Protein AF-A0A7W7ZCY7-F1 (afdb_monomer_lite)

InterPro domains:
  IPR036420 BRCT domain superfamily [G3DSA:3.40.50.10190] (1-79)
  IPR036420 BRCT domain superfamily [SSF52113] (3-82)

Secondary structure (DSSP, 8-state):
---PPPEEEEEES--SS-HHHHHHHHHHSSSEEEESS--TT--EEEES-TTSHHHHHHHHHT-EEE-HHHHHHHHHHT----PPP-------TTS---EEEEEEEE-TTS-EEEEEEEEEEEEEETTEEEEEEEETTEEEEEEGGGEEEEEE-

Sequence (153 aa):
MHTLSRVNVAITGALSEPRSRFAELINASTNGCFVEYLNLQTHYLVCAKHDSQKARKAALYGTAIISEAELREILADGVFLETALPAYAAHRLDNFPGAPHMLTYRDGSGNYSVRTVAVTGRGACSKHEWIGAYDGSRFKTFRADRVVTFERL

Structure (mmCIF, N/CA/C/O backbone):
data_AF-A0A7W7ZCY7-F1
#
_entry.id   AF-A0A7W7ZCY7-F1
#
loop_
_atom_site.group_PDB
_atom_site.id
_atom_site.type_symbol
_atom_site.label_atom_id
_atom_site.label_alt_id
_atom_site.label_comp_id
_atom_site.label_asym_id
_atom_site.label_entity_id
_atom_site.label_seq_id
_atom_site.pdbx_PDB_ins_code
_atom_site.Cartn_x
_atom_site.Cartn_y
_atom_site.Cartn_z
_atom_site.occupancy
_atom_site.B_iso_or_equiv
_atom_site.auth_seq_id
_atom_site.auth_comp_id
_atom_site.auth_asym_id
_atom_site.auth_atom_id
_atom_site.pdbx_PDB_model_num
ATOM 1 N N . MET A 1 1 ? -16.854 -20.586 15.889 1.00 40.03 1 MET A N 1
ATOM 2 C CA . MET A 1 1 ? -16.852 -19.120 15.707 1.00 40.03 1 MET A CA 1
ATOM 3 C C . MET A 1 1 ? -15.432 -18.734 15.337 1.00 40.03 1 MET A C 1
ATOM 5 O O . MET A 1 1 ? -14.553 -18.911 16.168 1.00 40.03 1 MET A O 1
ATOM 9 N N . HIS A 1 2 ? -15.175 -18.353 14.084 1.00 44.66 2 HIS A N 1
ATOM 10 C CA . HIS A 1 2 ? -13.851 -17.862 13.694 1.00 44.66 2 HIS A CA 1
ATOM 11 C C . HIS A 1 2 ? -13.716 -16.432 14.216 1.00 44.66 2 HIS A C 1
ATOM 13 O O . HIS A 1 2 ? -14.433 -15.541 13.769 1.00 44.66 2 HIS A O 1
ATOM 19 N N . THR A 1 3 ? -12.861 -16.231 15.215 1.00 55.56 3 THR A N 1
ATOM 20 C CA . THR A 1 3 ? -12.504 -14.898 15.700 1.00 55.56 3 THR A CA 1
ATOM 21 C C . THR A 1 3 ? -11.736 -14.194 14.587 1.00 55.56 3 THR A C 1
ATOM 23 O O . THR A 1 3 ? -10.658 -14.652 14.215 1.00 55.56 3 THR A O 1
ATOM 26 N N . LEU A 1 4 ? -12.297 -13.123 14.024 1.00 66.94 4 LEU A N 1
ATOM 27 C CA . LEU A 1 4 ? -11.568 -12.289 13.071 1.00 66.94 4 LEU A CA 1
ATOM 28 C C . LEU A 1 4 ? -10.384 -11.637 13.794 1.00 66.94 4 LEU A C 1
ATOM 30 O O . LEU A 1 4 ? -10.537 -11.096 14.893 1.00 66.94 4 LEU A O 1
ATOM 34 N N . SER A 1 5 ? -9.198 -11.714 13.201 1.00 79.12 5 SER A N 1
ATOM 35 C CA . SER A 1 5 ? -8.005 -11.080 13.748 1.00 79.12 5 SER A CA 1
ATOM 36 C C . SER A 1 5 ? -8.080 -9.561 13.583 1.00 79.12 5 SER A C 1
ATOM 38 O O . SER A 1 5 ? -8.656 -9.025 12.630 1.00 79.12 5 SER A O 1
ATOM 40 N N . ARG A 1 6 ? -7.516 -8.852 14.563 1.00 86.94 6 ARG A N 1
ATOM 41 C CA . ARG A 1 6 ? -7.477 -7.388 14.595 1.00 86.94 6 ARG A CA 1
ATOM 42 C C . ARG A 1 6 ? -6.541 -6.858 13.512 1.00 86.94 6 ARG A C 1
ATOM 44 O O . ARG A 1 6 ? -5.360 -7.194 13.497 1.00 86.94 6 ARG A O 1
ATOM 51 N N . VAL A 1 7 ? -7.047 -5.939 12.699 1.00 87.25 7 VAL A N 1
ATOM 52 C CA . VAL A 1 7 ? -6.324 -5.288 11.607 1.00 87.25 7 VAL A CA 1
ATOM 53 C C . VAL A 1 7 ? -5.962 -3.858 11.995 1.00 87.25 7 VAL A C 1
ATOM 55 O O . VAL A 1 7 ? -6.828 -3.005 12.159 1.00 87.25 7 VAL A O 1
ATOM 58 N N . ASN A 1 8 ? -4.669 -3.563 12.098 1.00 90.12 8 ASN A N 1
ATOM 59 C CA . ASN A 1 8 ? -4.185 -2.213 12.396 1.00 90.12 8 ASN A CA 1
ATOM 60 C C . ASN A 1 8 ? -4.034 -1.373 11.120 1.00 90.12 8 ASN A C 1
ATOM 62 O O . ASN A 1 8 ? -3.323 -1.768 10.191 1.00 90.12 8 ASN A O 1
ATOM 66 N N . VAL A 1 9 ? -4.635 -0.187 11.113 1.00 90.31 9 VAL A N 1
ATOM 67 C CA . VAL A 1 9 ? -4.696 0.725 9.967 1.00 90.31 9 VAL A CA 1
ATOM 68 C C . VAL A 1 9 ? -4.120 2.082 10.362 1.00 90.31 9 VAL A C 1
ATOM 70 O O . VAL A 1 9 ? -4.619 2.736 11.276 1.00 90.31 9 VAL A O 1
ATOM 73 N N . ALA A 1 10 ? -3.075 2.521 9.668 1.00 92.12 10 ALA A N 1
ATOM 74 C CA . ALA A 1 10 ? -2.474 3.839 9.842 1.00 92.12 10 ALA A CA 1
ATOM 75 C C . ALA A 1 10 ? -2.887 4.778 8.704 1.00 92.12 10 ALA A C 1
ATOM 77 O O . ALA A 1 10 ? -3.080 4.345 7.572 1.00 92.12 10 ALA A O 1
ATOM 78 N N . ILE A 1 11 ? -2.952 6.082 8.975 1.00 92.19 11 ILE A N 1
ATOM 79 C CA . ILE A 1 11 ? -3.246 7.108 7.963 1.00 92.19 11 ILE A CA 1
ATOM 80 C C . ILE A 1 11 ? -2.081 8.092 7.879 1.00 92.19 11 ILE A C 1
ATOM 82 O O . ILE A 1 11 ? -1.576 8.576 8.896 1.00 92.19 11 ILE A O 1
ATOM 86 N N . THR A 1 12 ? -1.669 8.459 6.666 1.00 88.31 12 THR A N 1
ATOM 87 C CA . THR A 1 12 ? -0.670 9.506 6.447 1.00 88.31 12 THR A CA 1
ATOM 88 C C . THR A 1 12 ? -1.076 10.514 5.376 1.00 88.31 12 THR A C 1
ATOM 90 O O . THR A 1 12 ? -1.808 10.207 4.441 1.00 88.31 12 THR A O 1
ATOM 93 N N . GLY A 1 13 ? -0.575 11.743 5.525 1.00 83.00 13 GLY A N 1
ATOM 94 C CA . GLY A 1 13 ? -0.967 12.879 4.699 1.00 83.00 13 GLY A CA 1
ATOM 95 C C . GLY A 1 13 ? -2.330 13.454 5.084 1.00 83.00 13 GLY A C 1
ATOM 96 O O . GLY A 1 13 ? -2.900 13.098 6.124 1.00 83.00 13 GLY A O 1
ATOM 97 N N . ALA A 1 14 ? -2.792 14.379 4.246 1.00 83.62 14 ALA A N 1
ATOM 98 C CA . ALA A 1 14 ? -4.150 14.901 4.258 1.00 83.62 14 ALA A CA 1
ATOM 99 C C . ALA A 1 14 ? -5.019 14.056 3.316 1.00 83.62 14 ALA A C 1
ATOM 101 O O . ALA A 1 14 ? -4.586 13.724 2.210 1.00 83.62 14 ALA A O 1
ATOM 102 N N . LEU A 1 15 ? -6.211 13.709 3.791 1.00 86.50 15 LEU A N 1
ATOM 103 C CA . LEU A 1 15 ? -7.282 13.051 3.043 1.00 86.50 15 LEU A CA 1
ATOM 104 C C . LEU A 1 15 ? -8.427 14.060 2.842 1.00 86.50 15 LEU A C 1
ATOM 106 O O . LEU A 1 15 ? -8.337 15.188 3.332 1.00 86.50 15 LEU A O 1
ATOM 110 N N . SER A 1 16 ? -9.484 13.680 2.126 1.00 88.62 16 SER A N 1
ATOM 111 C CA . SER A 1 16 ? -10.642 14.554 1.881 1.00 88.62 16 SER A CA 1
ATOM 112 C C . SER A 1 16 ? -11.449 14.859 3.150 1.00 88.62 16 SER A C 1
ATOM 114 O O . SER A 1 16 ? -12.013 15.944 3.273 1.00 88.62 16 SER A O 1
ATOM 116 N N . GLU A 1 17 ? -11.456 13.936 4.115 1.00 89.12 17 GLU A N 1
ATOM 117 C CA . GLU A 1 17 ? -12.047 14.118 5.441 1.00 89.12 17 GLU A CA 1
ATOM 118 C C . GLU A 1 17 ? -10.969 14.180 6.537 1.00 89.12 17 GLU A C 1
ATOM 120 O O . GLU A 1 17 ? -9.858 13.656 6.367 1.00 89.12 17 GLU A O 1
ATOM 125 N N . PRO A 1 18 ? -11.278 14.795 7.697 1.00 91.25 18 PRO A N 1
ATOM 126 C CA . PRO A 1 18 ? -10.375 14.810 8.838 1.00 91.25 18 PRO A CA 1
ATOM 127 C C . PRO A 1 18 ? -9.956 13.399 9.255 1.00 91.25 18 PRO A C 1
ATOM 129 O O . PRO A 1 18 ? -10.762 12.469 9.290 1.00 91.25 18 PRO A O 1
ATOM 132 N N . ARG A 1 19 ? -8.691 13.246 9.662 1.00 90.88 19 ARG A N 1
ATOM 133 C CA . ARG A 1 19 ? -8.152 11.953 10.115 1.00 90.88 19 ARG A CA 1
ATOM 134 C C . ARG A 1 19 ? -8.971 11.341 11.257 1.00 90.88 19 ARG A C 1
ATOM 136 O O . ARG A 1 19 ? -9.124 10.126 11.285 1.00 90.88 19 ARG A O 1
ATOM 143 N N . SER A 1 20 ? -9.499 12.166 12.163 1.00 92.50 20 SER A N 1
ATOM 144 C CA . SER A 1 20 ? -10.368 11.722 13.260 1.00 92.50 20 SER A CA 1
ATOM 145 C C . SER A 1 20 ? -11.611 10.998 12.751 1.00 92.50 20 SER A C 1
ATOM 147 O O . SER A 1 20 ? -11.970 9.954 13.285 1.00 92.50 20 SER A O 1
ATOM 149 N N . ARG A 1 21 ? -12.213 11.490 11.665 1.00 94.06 21 ARG A N 1
ATOM 150 C CA . ARG A 1 21 ? -13.418 10.897 11.096 1.00 94.06 21 ARG A CA 1
ATOM 151 C C . ARG A 1 21 ? -13.153 9.510 10.518 1.00 94.06 21 ARG A C 1
ATOM 153 O O . ARG A 1 21 ? -13.894 8.573 10.792 1.00 94.06 21 ARG A O 1
ATOM 160 N N . PHE A 1 22 ? -12.054 9.344 9.786 1.00 93.19 22 PHE A N 1
ATOM 161 C CA . PHE A 1 22 ? -11.644 8.017 9.324 1.00 93.19 22 PHE A CA 1
ATOM 162 C C . PHE A 1 22 ? -11.234 7.093 10.472 1.00 93.19 22 PHE A C 1
ATOM 164 O O . PHE A 1 22 ? -11.530 5.905 10.417 1.00 93.19 22 PHE A O 1
ATOM 171 N N . ALA A 1 23 ? -10.587 7.615 11.516 1.00 94.31 23 ALA A N 1
ATOM 172 C CA . ALA A 1 23 ? -10.230 6.826 12.691 1.00 94.31 23 ALA A CA 1
ATOM 173 C C . ALA A 1 23 ? -11.471 6.253 13.395 1.00 94.31 23 ALA A C 1
ATOM 175 O O . ALA A 1 23 ? -11.477 5.074 13.744 1.00 94.31 23 ALA A O 1
ATOM 176 N N . GLU A 1 24 ? -12.530 7.054 13.550 1.00 95.50 24 GLU A N 1
ATOM 177 C CA . GLU A 1 24 ? -13.828 6.594 14.063 1.00 95.50 24 GLU A CA 1
ATOM 178 C C . GLU A 1 24 ? -14.400 5.461 13.208 1.00 95.50 24 GLU A C 1
ATOM 180 O O . GLU A 1 24 ? -14.753 4.414 13.742 1.00 95.50 24 GLU A O 1
ATOM 185 N N . LEU A 1 25 ? -14.445 5.640 11.884 1.00 94.62 25 LEU A N 1
ATOM 186 C CA . LEU A 1 25 ? -15.002 4.642 10.965 1.00 94.62 25 LEU A CA 1
ATOM 187 C C . LEU A 1 25 ? -14.202 3.332 10.971 1.00 94.62 25 LEU A C 1
ATOM 189 O O . LEU A 1 25 ? -14.786 2.253 10.997 1.00 94.62 25 LEU A O 1
ATOM 193 N N . ILE A 1 26 ? -12.870 3.415 10.997 1.00 94.25 26 ILE A N 1
ATOM 194 C CA . ILE A 1 26 ? -11.993 2.241 11.094 1.00 94.25 26 ILE A CA 1
ATOM 195 C C . ILE A 1 26 ? -12.252 1.494 12.404 1.00 94.25 26 ILE A C 1
ATOM 197 O O . ILE A 1 26 ? -12.421 0.279 12.380 1.00 94.25 26 ILE A O 1
ATOM 201 N N . ASN A 1 27 ? -12.304 2.204 13.534 1.00 94.50 27 ASN A N 1
ATOM 202 C CA . ASN A 1 27 ? -12.544 1.595 14.845 1.00 94.50 27 ASN A CA 1
ATOM 203 C C . ASN A 1 27 ? -13.967 1.038 15.003 1.00 94.50 27 ASN A C 1
ATOM 205 O O . ASN A 1 27 ? -14.183 0.170 15.843 1.00 94.50 27 ASN A O 1
ATOM 209 N N . ALA A 1 28 ? -14.930 1.541 14.228 1.00 92.88 28 ALA A N 1
ATOM 210 C CA . ALA A 1 28 ? -16.301 1.040 14.199 1.00 92.88 28 ALA A CA 1
ATOM 211 C C . ALA A 1 28 ? -16.481 -0.198 13.301 1.00 92.88 28 ALA A C 1
ATOM 213 O O . ALA A 1 28 ? -17.523 -0.848 13.363 1.00 92.88 28 ALA A O 1
ATOM 214 N N . SER A 1 29 ? -15.495 -0.523 12.459 1.00 90.94 29 SER A N 1
ATOM 215 C CA . SER A 1 29 ? -15.527 -1.735 11.637 1.00 90.94 29 SER A CA 1
ATOM 216 C C . SER A 1 29 ? -15.370 -3.003 12.483 1.00 90.94 29 SER A C 1
ATOM 218 O O . SER A 1 29 ? -14.899 -2.968 13.618 1.00 90.94 29 SER A O 1
ATOM 220 N N . THR A 1 30 ? -15.727 -4.150 11.907 1.00 89.00 30 THR A N 1
ATOM 221 C CA . THR A 1 30 ? -15.790 -5.437 12.621 1.00 89.00 30 THR A CA 1
ATOM 222 C C . THR A 1 30 ? -14.454 -5.857 13.244 1.00 89.00 30 THR A C 1
ATOM 224 O O . THR A 1 30 ? -14.427 -6.491 14.297 1.00 89.00 30 THR A O 1
ATOM 227 N N . ASN A 1 31 ? -13.336 -5.539 12.590 1.00 89.81 31 ASN A N 1
ATOM 228 C CA . ASN A 1 31 ? -12.001 -5.973 13.004 1.00 89.81 31 ASN A CA 1
ATOM 229 C C . ASN A 1 31 ? -10.902 -4.916 12.814 1.00 89.81 31 ASN A C 1
ATOM 231 O O . ASN A 1 31 ? -9.736 -5.192 13.103 1.00 89.81 31 ASN A O 1
ATOM 235 N N . GLY A 1 32 ? -11.241 -3.723 12.325 1.00 90.81 32 GLY A N 1
ATOM 236 C CA . GLY A 1 32 ? -10.289 -2.642 12.114 1.00 90.81 32 GLY A CA 1
ATOM 237 C C . GLY A 1 32 ? -9.936 -1.916 13.406 1.00 90.81 32 GLY A C 1
ATOM 238 O O . GLY A 1 32 ? -10.746 -1.742 14.313 1.00 90.81 32 GLY A O 1
ATOM 239 N N . CYS A 1 33 ? -8.694 -1.462 13.483 1.00 94.38 33 CYS A N 1
ATOM 240 C CA . CYS A 1 33 ? -8.214 -0.610 14.549 1.00 94.38 33 CYS A CA 1
ATOM 241 C C . CYS A 1 33 ? -7.310 0.475 13.979 1.00 94.38 33 CYS A C 1
ATOM 243 O O . CYS A 1 33 ? -6.283 0.195 13.359 1.00 94.38 33 CYS A O 1
ATOM 245 N N . PHE A 1 34 ? -7.677 1.726 14.221 1.00 95.00 34 PHE A N 1
ATOM 246 C CA . PHE A 1 34 ? -6.850 2.855 13.854 1.00 95.00 34 PHE A CA 1
ATOM 247 C C . PHE A 1 34 ? -5.614 2.939 14.758 1.00 95.00 34 PHE A C 1
ATOM 249 O O . PHE A 1 34 ? -5.714 2.884 15.984 1.00 95.00 34 PHE A O 1
ATOM 256 N N . VAL A 1 35 ? -4.446 3.128 14.142 1.00 92.62 35 VAL A N 1
ATOM 257 C CA . VAL A 1 35 ? -3.179 3.381 14.834 1.00 92.62 35 VAL A CA 1
ATOM 258 C C . VAL A 1 35 ? -2.549 4.671 14.315 1.00 92.62 35 VAL A C 1
ATOM 260 O O . VAL A 1 35 ? -2.477 4.919 13.111 1.00 92.62 35 VAL A O 1
ATOM 263 N N . GLU A 1 36 ? -2.061 5.514 15.224 1.00 88.44 36 GLU A N 1
ATOM 264 C CA . GLU A 1 36 ? -1.483 6.817 14.859 1.00 88.44 36 GLU A CA 1
ATOM 265 C C . GLU A 1 36 ? -0.163 6.697 14.088 1.00 88.44 36 GLU A C 1
ATOM 267 O O . GLU A 1 36 ? 0.171 7.545 13.250 1.00 88.44 36 GLU A O 1
ATOM 272 N N . TYR A 1 37 ? 0.597 5.637 14.367 1.00 84.31 37 TYR A N 1
ATOM 273 C CA . TYR A 1 37 ? 1.947 5.450 13.857 1.00 84.31 37 TYR A CA 1
ATOM 274 C C . TYR A 1 37 ? 2.059 4.155 13.069 1.00 84.31 37 TYR A C 1
ATOM 276 O O . TYR A 1 37 ? 1.653 3.090 13.525 1.00 84.31 37 TYR A O 1
ATOM 284 N N . LEU A 1 38 ? 2.701 4.257 11.906 1.00 80.25 38 LEU A N 1
ATOM 285 C CA . LEU A 1 38 ? 3.149 3.103 11.142 1.00 80.25 38 LEU A CA 1
ATOM 286 C C . LEU A 1 38 ? 4.215 2.335 11.939 1.00 80.25 38 LEU A C 1
ATOM 288 O O . LEU A 1 38 ? 5.270 2.886 12.269 1.00 80.25 38 LEU A O 1
ATOM 292 N N . ASN A 1 39 ? 3.959 1.056 12.178 1.00 78.06 39 ASN A N 1
ATOM 293 C CA . ASN A 1 39 ? 4.852 0.112 12.843 1.00 78.06 39 ASN A CA 1
ATOM 294 C C . ASN A 1 39 ? 4.784 -1.272 12.164 1.00 78.06 39 ASN A C 1
ATOM 296 O O . ASN A 1 39 ? 4.018 -1.476 11.226 1.00 78.06 39 ASN A O 1
ATOM 300 N N . LEU A 1 40 ? 5.565 -2.237 12.655 1.00 70.12 40 LEU A N 1
ATOM 301 C CA . LEU A 1 40 ? 5.611 -3.609 12.118 1.00 70.12 40 LEU A CA 1
ATOM 302 C C . LEU A 1 40 ? 4.327 -4.424 12.346 1.00 70.12 40 LEU A C 1
ATOM 304 O O . LEU A 1 40 ? 4.197 -5.521 11.822 1.00 70.12 40 LEU A O 1
ATOM 308 N N . GLN A 1 41 ? 3.382 -3.911 13.129 1.00 76.81 41 GLN A N 1
ATOM 309 C CA . GLN A 1 41 ? 2.066 -4.517 13.322 1.00 76.81 41 GLN A CA 1
ATOM 310 C C . GLN A 1 41 ? 0.995 -3.829 12.467 1.00 76.81 41 GLN A C 1
ATOM 312 O O . GLN A 1 41 ? -0.190 -4.134 12.604 1.00 76.81 41 GLN A O 1
ATOM 317 N N . THR A 1 42 ? 1.378 -2.870 11.619 1.00 82.19 42 THR A N 1
ATOM 318 C CA . THR A 1 42 ? 0.453 -2.148 10.745 1.00 82.19 42 THR A CA 1
ATOM 319 C C . THR A 1 42 ? 0.182 -2.975 9.497 1.00 82.19 42 THR A C 1
ATOM 321 O O . THR A 1 42 ? 1.101 -3.325 8.759 1.00 82.19 42 THR A O 1
ATOM 324 N N . HIS A 1 43 ? -1.094 -3.263 9.265 1.00 83.31 43 HIS A N 1
ATOM 325 C CA . HIS A 1 43 ? -1.575 -4.070 8.149 1.00 83.31 43 HIS A CA 1
ATOM 326 C C . HIS A 1 43 ? -1.818 -3.189 6.924 1.00 83.31 43 HIS A C 1
ATOM 328 O O . HIS A 1 43 ? -1.369 -3.516 5.829 1.00 83.31 43 HIS A O 1
ATOM 334 N N . TYR A 1 44 ? -2.434 -2.020 7.138 1.00 85.69 44 TYR A N 1
ATOM 335 C CA . TYR A 1 44 ? -2.746 -1.055 6.088 1.00 85.69 44 TYR A CA 1
ATOM 336 C C . TYR A 1 44 ? -2.183 0.333 6.406 1.00 85.69 44 TYR A C 1
ATOM 338 O O . TYR A 1 44 ? -2.332 0.838 7.518 1.00 85.69 44 TYR A O 1
ATOM 346 N N . LEU A 1 45 ? -1.580 0.982 5.413 1.00 89.88 45 LEU A N 1
ATOM 347 C CA . LEU A 1 45 ? -1.270 2.406 5.410 1.00 89.88 45 LEU A CA 1
ATOM 348 C C . LEU A 1 45 ? -2.142 3.097 4.360 1.00 89.88 45 LEU A C 1
ATOM 350 O O . LEU A 1 45 ? -1.982 2.871 3.164 1.00 89.88 45 LEU A O 1
ATOM 354 N N . VAL A 1 46 ? -3.006 3.998 4.812 1.00 89.31 46 VAL A N 1
ATOM 355 C CA . VAL A 1 46 ? -3.832 4.843 3.952 1.00 89.31 46 VAL A CA 1
ATOM 356 C C . VAL A 1 46 ? -3.061 6.111 3.616 1.00 89.31 46 VAL A C 1
ATOM 358 O O . VAL A 1 46 ? -2.623 6.838 4.516 1.00 89.31 46 VAL A O 1
ATOM 361 N N . CYS A 1 47 ? -2.889 6.404 2.331 1.00 86.94 47 CYS A N 1
ATOM 362 C CA . CYS A 1 47 ? -2.221 7.624 1.894 1.00 86.94 47 CYS A CA 1
ATOM 363 C C . CYS A 1 47 ? -2.758 8.137 0.557 1.00 86.94 47 CYS A C 1
ATOM 365 O O . CYS A 1 47 ? -3.054 7.362 -0.343 1.00 86.94 47 CYS A O 1
ATOM 367 N N . ALA A 1 48 ? -2.810 9.461 0.395 1.00 77.25 48 ALA A N 1
ATOM 368 C CA . ALA A 1 48 ? -3.139 10.082 -0.891 1.00 77.25 48 ALA A CA 1
ATOM 369 C C . ALA A 1 48 ? -1.973 10.019 -1.900 1.00 77.25 48 ALA A C 1
ATOM 371 O O . ALA A 1 48 ? -2.183 10.030 -3.109 1.00 77.25 48 ALA A O 1
ATOM 372 N N . LYS A 1 49 ? -0.727 9.979 -1.406 1.00 73.50 49 LYS A N 1
ATOM 373 C CA . LYS A 1 49 ? 0.496 9.954 -2.221 1.00 73.50 49 LYS A CA 1
ATOM 374 C C . LYS A 1 49 ? 1.373 8.764 -1.844 1.00 73.50 49 LYS A C 1
ATOM 376 O O . LYS A 1 49 ? 1.912 8.697 -0.736 1.00 73.50 49 LYS A O 1
ATOM 381 N N . HIS A 1 50 ? 1.548 7.861 -2.802 1.00 67.38 50 HIS A N 1
ATOM 382 C CA . HIS A 1 50 ? 2.239 6.583 -2.619 1.00 67.38 50 HIS A CA 1
ATOM 383 C C . HIS A 1 50 ? 3.778 6.714 -2.657 1.00 67.38 50 HIS A C 1
ATOM 385 O O . HIS A 1 50 ? 4.488 5.730 -2.478 1.00 67.38 50 HIS A O 1
ATOM 391 N N . ASP A 1 51 ? 4.321 7.919 -2.862 1.00 62.62 51 ASP A N 1
ATOM 392 C CA . ASP A 1 51 ? 5.761 8.192 -2.979 1.00 62.62 51 ASP A CA 1
ATOM 393 C C . ASP A 1 51 ? 6.409 8.763 -1.700 1.00 62.62 51 ASP A C 1
ATOM 395 O O . ASP A 1 51 ? 7.629 8.981 -1.665 1.00 62.62 51 ASP A O 1
ATOM 399 N N . SER A 1 52 ? 5.615 8.973 -0.642 1.00 69.38 52 SER A N 1
ATOM 400 C CA . SER A 1 52 ? 6.066 9.543 0.633 1.00 69.38 52 SER A CA 1
ATOM 401 C C . SER A 1 52 ? 7.055 8.638 1.384 1.00 69.38 52 SER A C 1
ATOM 403 O O . SER A 1 52 ? 7.057 7.416 1.227 1.00 69.38 52 SER A O 1
ATOM 405 N N . GLN A 1 53 ? 7.878 9.216 2.270 1.00 69.31 53 GLN A N 1
ATOM 406 C CA . GLN A 1 53 ? 8.797 8.431 3.113 1.00 69.31 53 GLN A CA 1
ATOM 407 C C . GLN A 1 53 ? 8.064 7.376 3.962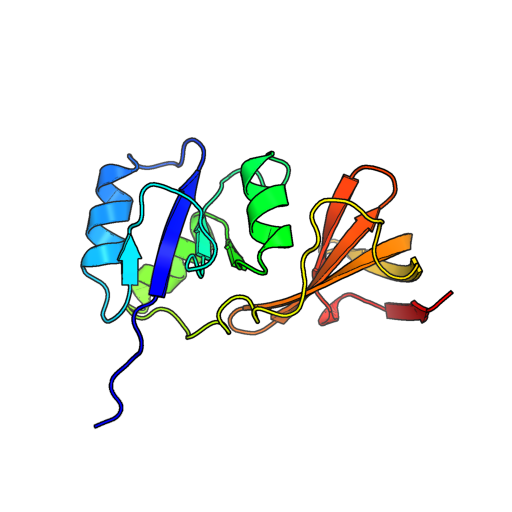 1.00 69.31 53 GLN A C 1
ATOM 409 O O . GLN A 1 53 ? 8.577 6.274 4.150 1.00 69.31 53 GLN A O 1
ATOM 414 N N . LYS A 1 54 ? 6.844 7.677 4.434 1.00 71.00 54 LYS A N 1
ATOM 415 C CA . LYS A 1 54 ? 6.007 6.724 5.179 1.00 71.00 54 LYS A CA 1
ATOM 416 C C . LYS A 1 54 ? 5.471 5.602 4.289 1.00 71.00 54 LYS A C 1
ATOM 418 O O . LYS A 1 54 ? 5.480 4.462 4.733 1.00 71.00 54 LYS A O 1
ATOM 423 N N . ALA A 1 55 ? 5.091 5.892 3.044 1.00 70.06 55 ALA A N 1
ATOM 424 C CA . ALA A 1 55 ? 4.711 4.864 2.074 1.00 70.06 55 ALA A CA 1
ATOM 425 C C . ALA A 1 55 ? 5.887 3.923 1.762 1.00 70.06 55 ALA A C 1
ATOM 427 O O . ALA A 1 55 ? 5.738 2.708 1.819 1.00 70.06 55 ALA A O 1
ATOM 428 N N . ARG A 1 56 ? 7.096 4.464 1.561 1.00 68.06 56 ARG A N 1
ATOM 429 C CA . ARG A 1 56 ? 8.310 3.644 1.375 1.00 68.06 56 ARG A CA 1
ATOM 430 C C . ARG A 1 56 ? 8.593 2.756 2.588 1.00 68.06 56 ARG A C 1
ATOM 432 O O . ARG A 1 56 ? 8.878 1.576 2.429 1.00 68.06 56 ARG A O 1
ATOM 439 N N . LYS A 1 57 ? 8.471 3.307 3.799 1.00 68.25 57 LYS A N 1
ATOM 440 C CA . LYS A 1 57 ? 8.645 2.561 5.054 1.00 68.25 57 LYS A CA 1
ATOM 441 C C . LYS A 1 57 ? 7.579 1.474 5.243 1.00 68.25 57 LYS A C 1
ATOM 443 O O . LYS A 1 57 ? 7.913 0.388 5.691 1.00 68.25 57 LYS A O 1
ATOM 448 N N . ALA A 1 58 ? 6.327 1.737 4.868 1.00 72.12 58 ALA A N 1
ATOM 449 C CA . ALA A 1 58 ? 5.244 0.753 4.922 1.00 72.12 58 ALA A CA 1
ATOM 450 C C . ALA A 1 58 ? 5.490 -0.402 3.951 1.00 72.12 58 ALA A C 1
ATOM 452 O O . ALA A 1 58 ? 5.381 -1.559 4.340 1.00 72.12 58 ALA A O 1
ATOM 453 N N . ALA A 1 59 ? 5.927 -0.095 2.729 1.00 65.50 59 ALA A N 1
ATOM 454 C CA . ALA A 1 59 ? 6.307 -1.115 1.762 1.00 65.50 59 ALA A CA 1
ATOM 455 C C . ALA A 1 59 ? 7.471 -1.988 2.255 1.00 65.50 59 ALA A C 1
ATOM 457 O O . ALA A 1 59 ? 7.433 -3.200 2.074 1.00 65.50 59 ALA A O 1
ATOM 458 N N . LEU A 1 60 ? 8.475 -1.394 2.917 1.00 59.47 60 LEU A N 1
ATOM 459 C CA . LEU A 1 60 ? 9.571 -2.141 3.553 1.00 59.47 60 LEU A CA 1
ATOM 460 C C . LEU A 1 60 ? 9.085 -3.071 4.663 1.00 59.47 60 LEU A C 1
ATOM 462 O O . LEU A 1 60 ? 9.706 -4.094 4.922 1.00 59.47 60 LEU A O 1
ATOM 466 N N . TYR A 1 61 ? 7.996 -2.711 5.333 1.00 65.00 61 TYR A N 1
ATOM 467 C CA . TYR A 1 61 ? 7.377 -3.571 6.329 1.00 65.00 61 TYR A CA 1
ATOM 468 C C . TYR A 1 61 ? 6.464 -4.611 5.688 1.00 65.00 61 TYR A C 1
ATOM 470 O O . TYR A 1 61 ? 6.051 -5.5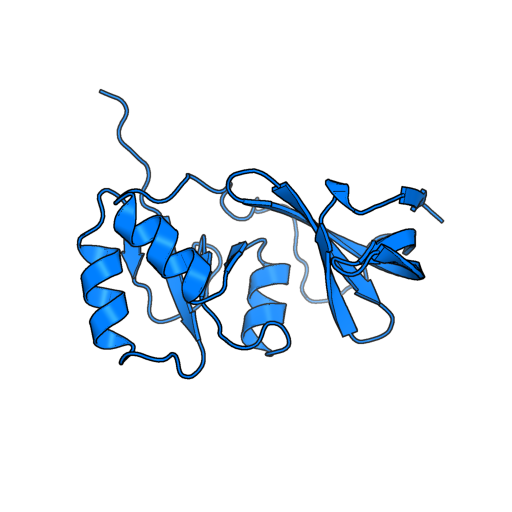19 6.375 1.00 65.00 61 TYR A O 1
ATOM 478 N N . GLY A 1 62 ? 6.145 -4.542 4.396 1.00 65.06 62 GLY A N 1
ATOM 479 C CA . GLY A 1 62 ? 5.101 -5.391 3.815 1.00 65.06 62 GLY A CA 1
ATOM 480 C C . GLY A 1 62 ? 3.685 -4.974 4.234 1.00 65.06 62 GLY A C 1
ATOM 481 O O . GLY A 1 62 ? 2.736 -5.717 4.015 1.00 65.06 62 GLY A O 1
ATOM 482 N N . THR A 1 63 ? 3.527 -3.777 4.806 1.00 77.06 63 THR A N 1
ATOM 483 C CA . THR A 1 63 ? 2.227 -3.148 5.058 1.00 77.06 63 THR A CA 1
ATOM 484 C C . THR A 1 63 ? 1.566 -2.803 3.721 1.00 77.06 63 THR A C 1
ATOM 486 O O . THR A 1 63 ? 2.185 -2.167 2.862 1.00 77.06 63 THR A O 1
ATOM 489 N N . ALA A 1 64 ? 0.296 -3.172 3.549 1.00 79.69 64 ALA A N 1
ATOM 490 C CA . ALA A 1 64 ? -0.482 -2.834 2.364 1.00 79.69 64 ALA A CA 1
ATOM 491 C C . ALA A 1 64 ? -0.704 -1.317 2.286 1.00 79.69 64 ALA A C 1
ATOM 493 O O . ALA A 1 64 ? -1.115 -0.689 3.258 1.00 79.69 64 ALA A O 1
ATOM 494 N N . ILE A 1 65 ? -0.436 -0.711 1.132 1.00 83.69 65 ILE A N 1
ATOM 495 C CA . ILE A 1 65 ? -0.621 0.730 0.928 1.00 83.69 65 ILE A CA 1
ATOM 496 C C . ILE A 1 65 ? -1.875 0.927 0.093 1.00 83.69 65 ILE A C 1
ATOM 498 O O . ILE A 1 65 ? -1.925 0.446 -1.037 1.00 83.69 65 ILE A O 1
ATOM 502 N N . ILE A 1 66 ? -2.851 1.642 0.643 1.00 82.94 66 ILE A N 1
ATOM 503 C CA . ILE A 1 66 ? -4.142 1.890 0.002 1.00 82.94 66 ILE A CA 1
ATOM 504 C C . ILE A 1 66 ? -4.440 3.388 -0.078 1.00 82.94 66 ILE A C 1
ATOM 506 O O . ILE A 1 66 ? -3.966 4.199 0.723 1.00 82.94 66 ILE A O 1
ATOM 510 N N . SER A 1 67 ? -5.235 3.752 -1.069 1.00 85.56 67 SER A N 1
ATOM 511 C CA . SER A 1 67 ? -5.804 5.078 -1.253 1.00 85.56 67 SER A CA 1
ATOM 512 C C . SER A 1 67 ? -7.015 5.296 -0.343 1.00 85.56 67 SER A C 1
ATOM 514 O O . SER A 1 67 ? -7.551 4.377 0.278 1.00 85.56 67 SER A O 1
ATOM 516 N N . GLU A 1 68 ? -7.478 6.541 -0.274 1.00 88.62 68 GLU A N 1
ATOM 517 C CA . GLU A 1 68 ? -8.717 6.869 0.432 1.00 88.62 68 GLU A CA 1
ATOM 518 C C . GLU A 1 68 ? -9.948 6.201 -0.195 1.00 88.62 68 GLU A C 1
ATOM 520 O O . GLU A 1 68 ? -10.837 5.760 0.528 1.00 88.62 68 GLU A O 1
ATOM 525 N N . ALA A 1 69 ? -9.998 6.112 -1.528 1.00 85.44 69 ALA A N 1
ATOM 526 C CA . ALA A 1 69 ? -11.105 5.469 -2.230 1.00 85.44 69 ALA A CA 1
ATOM 527 C C . ALA A 1 69 ? -11.218 3.992 -1.824 1.00 85.44 69 ALA A C 1
ATOM 529 O O . ALA A 1 69 ? -12.291 3.543 -1.434 1.00 85.44 69 ALA A O 1
ATOM 530 N N . GLU A 1 70 ? -10.088 3.282 -1.793 1.00 83.31 70 GLU A N 1
ATOM 531 C CA . GLU A 1 70 ? -10.024 1.887 -1.342 1.00 83.31 70 GLU A CA 1
ATOM 532 C C . GLU A 1 70 ? -10.396 1.744 0.141 1.00 83.31 70 GLU A C 1
ATOM 534 O O . GLU A 1 70 ? -11.115 0.819 0.509 1.00 83.31 70 GLU A O 1
ATOM 539 N N . LEU A 1 71 ? -9.967 2.675 1.004 1.00 90.31 71 LEU A N 1
ATOM 540 C CA . LEU A 1 71 ? -10.408 2.683 2.401 1.00 90.31 71 LEU A CA 1
ATOM 541 C C . LEU A 1 71 ? -11.937 2.794 2.496 1.00 90.31 71 LEU A C 1
ATOM 543 O O . LEU A 1 71 ? -12.546 2.088 3.293 1.00 90.31 71 LEU A O 1
ATOM 547 N N . ARG A 1 72 ? -12.563 3.676 1.710 1.00 90.38 72 ARG A N 1
ATOM 548 C CA . ARG A 1 72 ? -14.021 3.874 1.736 1.00 90.38 72 ARG A CA 1
ATOM 549 C C . ARG A 1 72 ? -14.782 2.636 1.275 1.00 90.38 72 ARG A C 1
ATOM 551 O O . ARG A 1 72 ? -15.803 2.324 1.877 1.00 90.38 72 ARG A O 1
ATOM 558 N N . GLU A 1 73 ? -14.280 1.930 0.266 1.00 88.19 73 GLU A N 1
ATOM 559 C CA . GLU A 1 73 ? -14.845 0.645 -0.165 1.00 88.19 73 GLU A CA 1
ATOM 560 C C . GLU A 1 73 ? -14.798 -0.384 0.975 1.00 88.19 73 GLU A C 1
ATOM 562 O O . GLU A 1 73 ? -15.822 -0.965 1.323 1.00 88.19 73 GLU A O 1
ATOM 567 N N . ILE A 1 74 ? -13.651 -0.520 1.649 1.00 86.06 74 ILE A N 1
ATOM 568 C CA . ILE A 1 74 ? -13.501 -1.440 2.790 1.00 86.06 74 ILE A CA 1
ATOM 569 C C . ILE A 1 74 ? -14.429 -1.060 3.953 1.00 86.06 74 ILE A C 1
ATOM 571 O O . ILE A 1 74 ? -15.028 -1.923 4.593 1.00 86.06 74 ILE A O 1
ATOM 575 N N . LEU A 1 75 ? -14.559 0.236 4.245 1.00 89.31 75 LEU A N 1
ATOM 576 C CA . LEU A 1 75 ? -15.447 0.721 5.302 1.00 89.31 75 LEU A CA 1
ATOM 577 C C . LEU A 1 75 ? -16.927 0.481 4.976 1.00 89.31 75 LEU A C 1
ATOM 579 O O . LEU A 1 75 ? -17.705 0.259 5.900 1.00 89.31 75 LEU A O 1
ATOM 583 N N . ALA A 1 76 ? -17.310 0.503 3.696 1.00 86.88 76 ALA A N 1
ATOM 584 C CA . ALA A 1 76 ? -18.662 0.161 3.262 1.00 86.88 76 ALA A CA 1
ATOM 585 C C . ALA A 1 76 ? -18.962 -1.337 3.445 1.00 86.88 76 ALA A C 1
ATOM 587 O O . ALA A 1 76 ? -20.062 -1.685 3.870 1.00 86.88 76 ALA A O 1
ATOM 588 N N . ASP A 1 77 ? -17.973 -2.203 3.201 1.00 86.12 77 ASP A N 1
ATOM 589 C CA . ASP A 1 77 ? -18.072 -3.647 3.452 1.00 86.12 77 ASP A CA 1
ATOM 590 C C . ASP A 1 77 ? -18.019 -3.990 4.957 1.00 86.12 77 ASP A C 1
ATOM 592 O O . ASP A 1 77 ? -18.483 -5.046 5.387 1.00 86.12 77 ASP A O 1
ATOM 596 N N . GLY A 1 78 ? -17.460 -3.095 5.778 1.00 84.50 78 GLY A N 1
ATOM 597 C CA . GLY A 1 78 ? -17.455 -3.183 7.242 1.00 84.50 78 GLY A CA 1
ATOM 598 C C . GLY A 1 78 ? -16.449 -4.178 7.833 1.00 84.50 78 GLY A C 1
ATOM 599 O O . GLY A 1 78 ? -16.428 -4.378 9.055 1.00 84.50 78 GLY A O 1
ATOM 600 N N . VAL A 1 79 ? -15.602 -4.795 7.006 1.00 85.62 79 VAL A N 1
ATOM 601 C CA . VAL A 1 79 ? -14.587 -5.766 7.433 1.00 85.62 79 VAL A CA 1
ATOM 602 C C . VAL A 1 79 ? -13.292 -5.593 6.643 1.00 85.62 79 VAL A C 1
ATOM 604 O O . VAL A 1 79 ? -13.290 -5.518 5.417 1.00 85.62 79 VAL A O 1
ATOM 607 N N . PHE A 1 80 ? -12.164 -5.556 7.349 1.00 84.44 80 PHE A N 1
ATOM 608 C CA . PHE A 1 80 ? -10.851 -5.576 6.721 1.00 84.44 80 PHE A CA 1
ATOM 609 C C . PHE A 1 80 ? -10.442 -7.016 6.428 1.00 84.44 80 PHE A C 1
ATOM 611 O O . PHE A 1 80 ? -10.481 -7.871 7.317 1.00 84.44 80 PHE A O 1
ATOM 618 N N . LEU A 1 81 ? -9.986 -7.278 5.203 1.00 75.75 81 LEU A N 1
ATOM 619 C CA . LEU A 1 81 ? -9.373 -8.561 4.880 1.00 75.75 81 LEU A CA 1
ATOM 620 C C . LEU A 1 81 ? -8.074 -8.723 5.668 1.00 75.75 81 LEU A C 1
ATOM 622 O O . LEU A 1 81 ? -7.274 -7.787 5.781 1.00 75.75 81 LEU A O 1
ATOM 626 N N . GLU A 1 82 ? -7.878 -9.925 6.196 1.00 60.75 82 GLU A N 1
ATOM 627 C CA . GLU A 1 82 ? -6.659 -10.313 6.886 1.00 60.75 82 GLU A CA 1
ATOM 628 C C . GLU A 1 82 ? -5.510 -10.299 5.869 1.00 60.75 82 GLU A C 1
ATOM 630 O O . GLU A 1 82 ? -5.400 -11.158 4.995 1.00 60.75 82 GLU A O 1
ATOM 635 N N . THR A 1 83 ? -4.672 -9.266 5.929 1.00 58.84 83 THR A N 1
ATOM 636 C CA . THR A 1 83 ? -3.388 -9.272 5.229 1.00 58.84 83 THR A CA 1
ATOM 637 C C . THR A 1 83 ? -2.418 -10.058 6.085 1.00 58.84 83 THR A C 1
ATOM 639 O O . THR A 1 83 ? -2.410 -9.871 7.304 1.00 58.84 83 THR A O 1
ATOM 642 N N . ALA A 1 84 ? -1.555 -10.870 5.473 1.00 53.88 84 ALA A N 1
ATOM 643 C CA . ALA A 1 84 ? -0.414 -11.408 6.198 1.00 53.88 84 ALA A CA 1
ATOM 644 C C . ALA A 1 84 ? 0.294 -10.245 6.909 1.00 53.88 84 ALA A C 1
ATOM 646 O O . ALA A 1 84 ? 0.669 -9.257 6.271 1.00 53.88 84 ALA A O 1
ATOM 647 N N . LEU A 1 85 ? 0.422 -10.340 8.236 1.00 52.53 85 LEU A N 1
ATOM 648 C CA . LEU A 1 85 ? 1.319 -9.459 8.965 1.00 52.53 85 LEU A CA 1
ATOM 649 C C . LEU A 1 85 ? 2.701 -9.547 8.308 1.00 52.53 85 LEU A C 1
ATOM 651 O O . LEU A 1 85 ? 3.049 -10.613 7.785 1.00 52.53 85 LEU A O 1
ATOM 655 N N . PRO A 1 86 ? 3.494 -8.468 8.359 1.00 48.38 86 PRO A N 1
ATOM 656 C CA . PRO A 1 86 ? 4.900 -8.512 7.992 1.00 48.38 86 PRO A CA 1
ATOM 657 C C . PRO A 1 86 ? 5.537 -9.782 8.549 1.00 48.38 86 PRO A C 1
ATOM 659 O O . PRO A 1 86 ? 5.673 -9.925 9.767 1.00 48.38 86 PRO A O 1
ATOM 662 N N . ALA A 1 87 ? 5.881 -10.747 7.691 1.00 43.00 87 ALA A N 1
ATOM 663 C CA . ALA A 1 87 ? 6.639 -11.890 8.162 1.00 43.00 87 ALA A CA 1
ATOM 664 C C . ALA A 1 87 ? 7.935 -11.313 8.736 1.00 43.00 87 ALA A C 1
ATOM 666 O O . ALA A 1 87 ? 8.619 -10.546 8.060 1.00 43.00 87 ALA A O 1
ATOM 667 N N . TYR A 1 88 ? 8.282 -11.671 9.973 1.00 38.03 88 TYR A N 1
ATOM 668 C CA . TYR A 1 88 ? 9.504 -11.244 10.673 1.00 38.03 88 TYR A CA 1
ATOM 669 C C . TYR A 1 88 ? 10.807 -11.672 9.949 1.00 38.03 88 TYR A C 1
ATOM 671 O O . TYR A 1 88 ? 11.896 -11.644 10.515 1.00 38.03 88 TYR A O 1
ATOM 679 N N . ALA A 1 89 ? 10.727 -12.099 8.688 1.00 35.16 89 ALA A N 1
ATOM 680 C CA . ALA A 1 89 ? 11.828 -12.549 7.865 1.00 35.16 89 ALA A CA 1
ATOM 681 C C . ALA A 1 89 ? 12.716 -11.365 7.440 1.00 35.16 89 ALA A C 1
ATOM 683 O O . ALA A 1 89 ? 12.673 -10.878 6.317 1.00 35.16 89 ALA A O 1
ATOM 684 N N . ALA A 1 90 ? 13.570 -10.953 8.377 1.00 34.94 90 ALA A N 1
ATOM 685 C CA . ALA A 1 90 ? 14.902 -10.412 8.138 1.00 34.94 90 ALA A CA 1
ATOM 686 C C . ALA A 1 90 ? 15.002 -9.135 7.282 1.00 34.94 90 ALA A C 1
ATOM 688 O O . ALA A 1 90 ? 15.725 -9.103 6.289 1.00 34.94 90 ALA A O 1
ATOM 689 N N . HIS A 1 91 ? 14.427 -8.023 7.738 1.00 36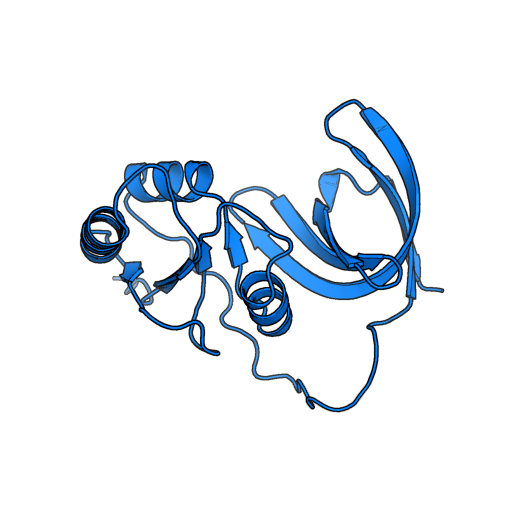.25 91 HIS A N 1
ATOM 690 C CA . HIS A 1 91 ? 14.876 -6.708 7.271 1.00 36.25 91 HIS A CA 1
ATOM 691 C C . HIS A 1 91 ? 15.977 -6.164 8.186 1.00 36.25 91 HIS A C 1
ATOM 693 O O . HIS A 1 91 ? 15.749 -5.355 9.084 1.00 36.25 91 HIS A O 1
ATOM 699 N N . ARG A 1 92 ? 17.206 -6.634 7.924 1.00 34.88 92 ARG A N 1
ATOM 700 C CA . ARG A 1 92 ? 18.427 -5.867 8.199 1.00 34.88 92 ARG A CA 1
ATOM 701 C C . ARG A 1 92 ? 18.280 -4.516 7.498 1.00 34.88 92 ARG A C 1
ATOM 703 O O . ARG A 1 92 ? 18.127 -4.470 6.282 1.00 34.88 92 ARG A O 1
ATOM 710 N N . LEU A 1 93 ? 18.346 -3.442 8.275 1.00 37.88 93 LEU A N 1
ATOM 711 C CA . LEU A 1 93 ? 18.285 -2.052 7.817 1.00 37.88 93 LEU A CA 1
ATOM 712 C C . LEU A 1 93 ? 19.474 -1.631 6.932 1.00 37.88 93 LEU A C 1
ATOM 714 O O . LEU A 1 93 ? 19.436 -0.540 6.375 1.00 37.88 93 LEU A O 1
ATOM 718 N N . ASP A 1 94 ? 20.475 -2.498 6.738 1.00 33.34 94 ASP A N 1
ATOM 719 C CA . ASP A 1 94 ? 21.787 -2.067 6.249 1.00 33.34 94 ASP A CA 1
ATOM 720 C C . ASP A 1 94 ? 22.242 -2.645 4.898 1.00 33.34 94 ASP A C 1
ATOM 722 O O . ASP A 1 94 ? 23.358 -2.347 4.497 1.00 33.34 94 ASP A O 1
ATOM 726 N N . ASN A 1 95 ? 21.450 -3.432 4.149 1.00 33.12 95 ASN A N 1
ATOM 727 C CA . ASN A 1 95 ? 21.925 -3.957 2.854 1.00 33.12 95 ASN A CA 1
ATOM 728 C C . ASN A 1 95 ? 20.837 -4.180 1.778 1.00 33.12 95 ASN A C 1
ATOM 730 O O . ASN A 1 95 ? 20.093 -5.154 1.824 1.00 33.12 95 ASN A O 1
ATOM 734 N N . PHE A 1 96 ? 20.920 -3.347 0.734 1.00 47.34 96 PHE A N 1
ATOM 735 C CA . PHE A 1 96 ? 20.690 -3.648 -0.691 1.00 47.34 96 PHE A CA 1
ATOM 736 C C . PHE A 1 96 ? 19.265 -3.716 -1.291 1.00 47.34 96 PHE A C 1
ATOM 738 O O . PHE A 1 96 ? 18.282 -4.024 -0.617 1.00 47.34 96 PHE A O 1
ATOM 745 N N . PRO A 1 97 ? 19.162 -3.384 -2.602 1.00 51.84 97 PRO A N 1
ATOM 746 C CA . PRO A 1 97 ? 17.938 -3.432 -3.376 1.00 51.84 97 PRO A CA 1
ATOM 747 C C . PRO A 1 97 ? 17.651 -4.906 -3.701 1.00 51.84 97 PRO A C 1
ATOM 749 O O . PRO A 1 97 ? 18.571 -5.705 -3.871 1.00 51.84 97 PRO A O 1
ATOM 752 N N . GLY A 1 98 ? 16.381 -5.304 -3.722 1.00 58.00 98 GLY A N 1
ATOM 753 C CA . GLY A 1 98 ? 16.025 -6.701 -3.965 1.00 58.00 98 GLY A CA 1
ATOM 754 C C . GLY A 1 98 ? 16.501 -7.231 -5.327 1.00 58.00 98 GLY A C 1
ATOM 755 O O . GLY A 1 98 ? 17.037 -6.481 -6.142 1.00 58.00 98 GLY A O 1
ATOM 756 N N . ALA A 1 99 ? 16.330 -8.531 -5.590 1.00 68.88 99 ALA A N 1
ATOM 757 C CA . ALA A 1 99 ? 16.870 -9.149 -6.806 1.00 68.88 99 ALA A CA 1
ATOM 758 C C . ALA A 1 99 ? 16.407 -8.392 -8.073 1.00 68.88 99 ALA A C 1
ATOM 760 O O . ALA A 1 99 ? 15.208 -8.094 -8.190 1.00 68.88 99 ALA A O 1
ATOM 761 N N . PRO A 1 100 ? 17.321 -8.056 -9.003 1.00 82.38 100 PRO A N 1
ATOM 762 C CA . PRO A 1 100 ? 16.961 -7.354 -10.222 1.00 82.38 100 PRO A CA 1
ATOM 763 C C . PRO A 1 100 ? 16.108 -8.260 -11.107 1.00 82.38 100 PRO A C 1
ATOM 765 O O . PRO A 1 100 ? 16.378 -9.448 -11.271 1.00 82.38 100 PRO A O 1
ATOM 768 N N . HIS A 1 101 ? 15.050 -7.686 -11.655 1.00 90.00 101 HIS A N 1
ATOM 769 C CA . HIS A 1 101 ? 14.183 -8.324 -12.625 1.00 90.00 101 HIS A CA 1
ATOM 770 C C . HIS A 1 101 ? 14.002 -7.391 -13.813 1.00 90.00 101 HIS A C 1
ATOM 772 O O . HIS A 1 101 ? 13.845 -6.179 -13.647 1.00 90.00 101 HIS A O 1
ATOM 778 N N . MET A 1 102 ? 13.975 -7.966 -15.006 1.00 92.94 102 MET A N 1
ATOM 779 C CA . MET A 1 102 ? 13.417 -7.317 -16.176 1.00 92.94 102 MET A CA 1
ATOM 780 C C . MET A 1 102 ? 11.897 -7.471 -16.119 1.00 92.94 102 MET A C 1
ATOM 782 O O . MET A 1 102 ? 11.371 -8.582 -16.029 1.00 92.94 102 MET A O 1
ATOM 786 N N . LEU A 1 103 ? 11.184 -6.352 -16.148 1.00 93.81 103 LEU A N 1
ATOM 787 C CA . LEU A 1 103 ? 9.732 -6.301 -16.068 1.00 93.81 103 LEU A CA 1
ATOM 788 C C . LEU A 1 103 ? 9.183 -5.563 -17.286 1.00 93.81 103 LEU A C 1
ATOM 790 O O . LEU A 1 103 ? 9.464 -4.378 -17.480 1.00 93.81 103 LEU A O 1
ATOM 794 N N . THR A 1 104 ? 8.357 -6.256 -18.069 1.00 96.88 104 THR A N 1
ATOM 795 C CA . THR A 1 104 ? 7.494 -5.629 -19.075 1.00 96.88 104 THR A CA 1
ATOM 796 C C . THR A 1 104 ? 6.119 -5.426 -18.466 1.00 96.88 104 THR A C 1
ATOM 798 O O . THR A 1 104 ? 5.475 -6.384 -18.045 1.00 96.88 104 THR A O 1
ATOM 801 N N . TYR A 1 105 ? 5.655 -4.184 -18.417 1.00 95.81 105 TYR A N 1
ATOM 802 C CA . TYR A 1 105 ? 4.414 -3.811 -17.748 1.00 95.81 105 TYR A CA 1
ATOM 803 C C . TYR A 1 105 ? 3.479 -3.060 -18.677 1.00 95.81 105 TYR A C 1
ATOM 805 O O . TYR A 1 105 ? 3.908 -2.111 -19.338 1.00 95.81 105 TYR A O 1
ATOM 813 N N . ARG A 1 106 ? 2.204 -3.455 -18.669 1.00 96.38 106 ARG A N 1
ATOM 814 C CA . ARG A 1 106 ? 1.118 -2.766 -19.362 1.00 96.38 106 ARG A CA 1
ATOM 815 C C . ARG A 1 106 ? 0.349 -1.897 -18.370 1.00 96.38 106 ARG A C 1
ATOM 817 O O . ARG A 1 106 ? -0.263 -2.405 -17.436 1.00 96.38 106 ARG A O 1
ATOM 824 N N . ASP A 1 107 ? 0.377 -0.582 -18.542 1.00 87.75 107 ASP A N 1
ATOM 825 C CA . ASP A 1 107 ? -0.352 0.323 -17.652 1.00 87.75 107 ASP A CA 1
ATOM 826 C C . ASP A 1 107 ? -1.884 0.243 -17.842 1.00 87.75 107 ASP A C 1
ATOM 828 O O . ASP A 1 107 ? -2.401 -0.482 -18.693 1.00 87.75 107 ASP A O 1
ATOM 832 N N . GLY A 1 108 ? -2.634 0.981 -17.015 1.00 80.31 108 GLY A N 1
ATOM 833 C CA . GLY A 1 108 ? -4.102 1.006 -17.087 1.00 80.31 108 GLY A CA 1
ATOM 834 C C . GLY A 1 108 ? -4.665 1.642 -18.363 1.00 80.31 108 GLY A C 1
ATOM 835 O O . GLY A 1 108 ? -5.830 1.418 -18.672 1.00 80.31 108 GLY A O 1
ATOM 836 N N . SER A 1 109 ? -3.844 2.389 -19.102 1.00 87.88 109 SER A N 1
ATOM 837 C CA . SER A 1 109 ? -4.188 3.001 -20.390 1.00 87.88 109 SER A CA 1
ATOM 838 C C . SER A 1 109 ? -3.796 2.112 -21.576 1.00 87.88 109 SER A C 1
ATOM 840 O O . SER A 1 109 ? -4.084 2.447 -22.721 1.00 87.88 109 SER A O 1
ATOM 842 N N . GLY A 1 110 ? -3.151 0.972 -21.314 1.00 87.69 110 GLY A N 1
ATOM 843 C CA . GLY A 1 110 ? -2.729 0.004 -22.316 1.00 87.69 110 GLY A CA 1
ATOM 844 C C . GLY A 1 110 ? -1.314 0.205 -22.862 1.00 87.69 110 GLY A C 1
ATOM 845 O O . GLY A 1 110 ? -0.932 -0.565 -23.741 1.00 87.69 110 GLY A O 1
ATOM 846 N N . ASN A 1 111 ? -0.532 1.163 -22.352 1.00 92.69 111 ASN A N 1
ATOM 847 C CA . ASN A 1 111 ? 0.842 1.390 -22.807 1.00 92.69 111 ASN A CA 1
ATOM 848 C C . ASN A 1 111 ? 1.814 0.401 -22.172 1.00 92.69 111 ASN A C 1
ATOM 850 O O . ASN A 1 111 ? 1.688 0.049 -20.998 1.00 92.69 111 ASN A O 1
ATOM 854 N N . TYR A 1 112 ? 2.834 0.015 -22.933 1.00 95.06 112 TYR A N 1
ATOM 855 C CA . TYR A 1 112 ? 3.860 -0.923 -22.494 1.00 95.06 112 TYR A CA 1
ATOM 856 C C . TYR A 1 112 ? 5.130 -0.186 -22.068 1.00 95.06 112 TYR A C 1
ATOM 858 O O . TYR A 1 112 ? 5.541 0.792 -22.690 1.00 95.06 112 TYR A O 1
ATOM 866 N N . SER A 1 113 ? 5.782 -0.678 -21.017 1.00 93.19 113 SER A N 1
ATOM 867 C CA . SER A 1 113 ? 7.121 -0.233 -20.625 1.00 93.19 113 SER A CA 1
ATOM 868 C C . SER A 1 113 ? 7.982 -1.409 -20.184 1.00 93.19 113 SER A C 1
ATOM 870 O O . SER A 1 113 ? 7.487 -2.295 -19.492 1.00 93.19 113 SER A O 1
ATOM 872 N N . VAL A 1 114 ? 9.260 -1.389 -20.564 1.00 94.94 114 VAL A N 1
ATOM 873 C CA . VAL A 1 114 ? 10.280 -2.352 -20.124 1.00 94.94 114 VAL A CA 1
ATOM 874 C C . VAL A 1 114 ? 11.192 -1.658 -19.123 1.00 94.94 114 VAL A C 1
ATOM 876 O O . VAL A 1 114 ? 11.625 -0.528 -19.360 1.00 94.94 114 VAL A O 1
ATOM 879 N N . ARG A 1 115 ? 11.425 -2.289 -17.972 1.00 91.38 115 ARG A N 1
ATOM 880 C CA . ARG A 1 115 ? 12.162 -1.697 -16.850 1.00 91.38 115 ARG A CA 1
ATOM 881 C C . ARG A 1 115 ? 13.015 -2.748 -16.158 1.00 91.38 115 ARG A C 1
ATOM 883 O O . ARG A 1 115 ? 12.571 -3.881 -15.990 1.00 91.38 115 ARG A O 1
ATOM 890 N N . THR A 1 116 ? 14.179 -2.338 -15.670 1.00 90.81 116 THR A N 1
ATOM 891 C CA . THR A 1 116 ? 14.933 -3.112 -14.682 1.00 90.81 116 THR A CA 1
ATOM 892 C C . THR A 1 116 ? 14.501 -2.664 -13.297 1.00 90.81 116 THR A C 1
ATOM 894 O O . THR A 1 116 ? 14.677 -1.501 -12.935 1.00 90.81 116 THR A O 1
ATOM 897 N N . VAL A 1 117 ? 13.915 -3.577 -12.528 1.00 86.50 117 VAL A N 1
ATOM 898 C CA . VAL A 1 117 ? 13.379 -3.288 -11.199 1.00 86.50 117 VAL A CA 1
ATOM 899 C C . VAL A 1 117 ? 13.996 -4.200 -10.148 1.00 86.50 117 VAL A C 1
ATOM 901 O O . VAL A 1 117 ? 14.158 -5.395 -10.365 1.00 86.50 117 VAL A O 1
ATOM 904 N N . ALA A 1 118 ? 14.327 -3.651 -8.987 1.00 81.81 118 ALA A N 1
ATOM 905 C CA . ALA A 1 118 ? 14.834 -4.413 -7.855 1.00 81.81 118 ALA A CA 1
ATOM 906 C C . ALA A 1 118 ? 13.685 -4.778 -6.913 1.00 81.81 118 ALA A C 1
ATOM 908 O O . ALA A 1 118 ? 13.133 -3.917 -6.225 1.00 81.81 118 ALA A O 1
ATOM 909 N N . VAL A 1 119 ? 13.293 -6.050 -6.918 1.00 79.00 119 VAL A N 1
ATOM 910 C CA . VAL A 1 119 ? 12.041 -6.518 -6.308 1.00 79.00 119 VAL A CA 1
ATOM 911 C C . VAL A 1 119 ? 12.230 -6.766 -4.826 1.00 79.00 119 VAL A C 1
ATOM 913 O O . VAL A 1 119 ? 12.976 -7.659 -4.437 1.00 79.00 119 VAL A O 1
ATOM 916 N N . THR A 1 120 ? 11.531 -6.000 -3.996 1.00 70.75 120 THR A N 1
ATOM 917 C CA . THR A 1 120 ? 11.694 -6.038 -2.539 1.00 70.75 120 THR A CA 1
ATOM 918 C C . THR A 1 120 ? 10.596 -6.810 -1.828 1.00 70.75 120 THR A C 1
ATOM 920 O O . THR A 1 120 ? 10.791 -7.205 -0.687 1.00 70.75 120 THR A O 1
ATOM 923 N N . GLY A 1 121 ? 9.446 -7.024 -2.468 1.00 65.12 121 GLY A N 1
ATOM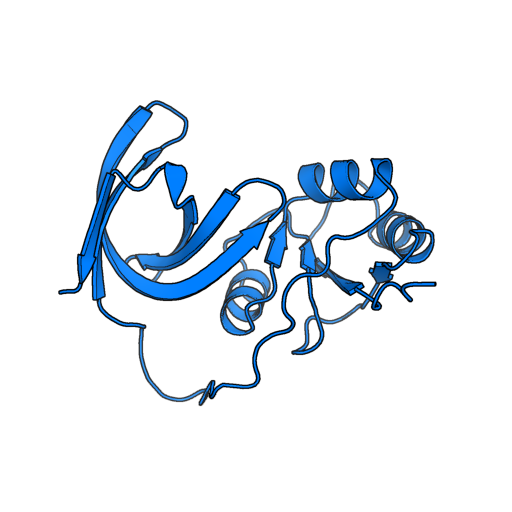 924 C CA . GLY A 1 121 ? 8.352 -7.760 -1.848 1.00 65.12 121 GLY A CA 1
ATOM 925 C C . GLY A 1 121 ? 7.154 -7.957 -2.764 1.00 65.12 121 GLY A C 1
ATOM 926 O O . GLY A 1 121 ? 7.067 -7.379 -3.850 1.00 65.12 121 GLY A O 1
ATOM 927 N N . ARG A 1 122 ? 6.220 -8.785 -2.304 1.00 72.06 122 ARG A N 1
ATOM 928 C CA . ARG A 1 122 ? 4.916 -9.001 -2.931 1.00 72.06 122 ARG A CA 1
ATOM 929 C C . ARG A 1 122 ? 3.825 -8.838 -1.881 1.00 72.06 122 ARG A C 1
ATOM 931 O O . ARG A 1 122 ? 4.047 -9.158 -0.718 1.00 72.06 122 ARG A O 1
ATOM 938 N N . GLY A 1 123 ? 2.672 -8.338 -2.296 1.00 52.09 123 GLY A N 1
ATOM 939 C CA . GLY A 1 123 ? 1.488 -8.198 -1.450 1.00 52.09 123 GLY A CA 1
ATOM 940 C C . GLY A 1 123 ? 0.223 -8.471 -2.252 1.00 52.09 123 GLY A C 1
ATOM 941 O O . GLY A 1 123 ? 0.268 -8.501 -3.478 1.00 52.09 123 GLY A O 1
ATOM 942 N N . ALA A 1 124 ? -0.905 -8.665 -1.581 1.00 55.56 124 ALA A N 1
ATOM 943 C CA . ALA A 1 124 ? -2.197 -8.872 -2.228 1.00 55.56 124 ALA A CA 1
ATOM 944 C C . ALA A 1 124 ? -3.259 -7.974 -1.583 1.00 55.56 124 ALA A C 1
ATOM 946 O O . ALA A 1 124 ? -3.251 -7.787 -0.367 1.00 55.56 124 ALA A O 1
ATOM 947 N N . CYS A 1 125 ? -4.172 -7.427 -2.389 1.00 42.78 125 CYS A N 1
ATOM 948 C CA . CYS A 1 125 ? -5.390 -6.778 -1.901 1.00 42.78 125 CYS A CA 1
ATOM 949 C C . CYS A 1 125 ? -6.597 -7.202 -2.751 1.00 42.78 125 CYS A C 1
ATOM 951 O O . CYS A 1 125 ? -6.516 -7.182 -3.978 1.00 42.78 125 CYS A O 1
ATOM 953 N N . SER A 1 126 ? -7.704 -7.572 -2.091 1.00 50.59 126 SER A N 1
ATOM 954 C CA . SER A 1 126 ? -9.036 -7.916 -2.636 1.00 50.59 126 SER A CA 1
ATOM 955 C C . SER A 1 126 ? -9.068 -8.873 -3.847 1.00 50.59 126 SER A C 1
ATOM 957 O O . SER A 1 126 ? -9.508 -10.011 -3.715 1.00 50.59 126 SER A O 1
ATOM 959 N N . LYS A 1 127 ? -8.601 -8.439 -5.026 1.00 67.88 127 LYS A N 1
ATOM 960 C CA . LYS A 1 127 ? -8.636 -9.175 -6.306 1.00 67.88 127 LYS A CA 1
ATOM 961 C C . LYS A 1 127 ? -7.302 -9.203 -7.058 1.00 67.88 127 LYS A C 1
ATOM 963 O O . LYS A 1 127 ? -7.226 -9.799 -8.132 1.00 67.88 127 LYS A O 1
ATOM 968 N N . HIS A 1 128 ? -6.268 -8.533 -6.549 1.00 67.19 128 HIS A N 1
ATOM 969 C CA . HIS A 1 128 ? -5.020 -8.325 -7.277 1.00 67.19 128 HIS A CA 1
ATOM 970 C C . HIS A 1 128 ? -3.794 -8.563 -6.402 1.00 67.19 128 HIS A C 1
ATOM 972 O O . HIS A 1 128 ? -3.710 -8.115 -5.257 1.00 67.19 128 HIS A O 1
ATOM 978 N N . GLU A 1 129 ? -2.813 -9.236 -6.990 1.00 75.88 129 GLU A N 1
ATOM 979 C CA . GLU A 1 129 ? -1.464 -9.325 -6.450 1.00 75.88 129 GLU A CA 1
ATOM 980 C C . GLU A 1 129 ? -0.624 -8.138 -6.929 1.00 75.88 129 GLU A C 1
ATOM 982 O O . GLU A 1 129 ? -0.819 -7.598 -8.022 1.00 75.88 129 GLU A O 1
ATOM 987 N N . TRP A 1 130 ? 0.343 -7.748 -6.109 1.00 75.50 130 TRP A N 1
ATOM 988 C CA . TRP A 1 130 ? 1.205 -6.598 -6.317 1.00 75.50 130 TRP A CA 1
ATOM 989 C C . TRP A 1 130 ? 2.663 -6.961 -6.078 1.00 75.50 130 TRP A C 1
ATOM 991 O O . TRP A 1 130 ? 3.002 -7.701 -5.156 1.00 75.50 130 TRP A O 1
ATOM 1001 N N . ILE A 1 131 ? 3.537 -6.375 -6.887 1.00 81.81 131 ILE A N 1
ATOM 1002 C CA . ILE A 1 131 ? 4.989 -6.466 -6.777 1.00 81.81 131 ILE A CA 1
ATOM 1003 C C . ILE A 1 131 ? 5.504 -5.097 -6.344 1.00 81.81 131 ILE A C 1
ATOM 1005 O O . ILE A 1 131 ? 5.321 -4.111 -7.057 1.00 81.81 131 ILE A O 1
ATOM 1009 N N . GLY A 1 132 ? 6.147 -5.031 -5.182 1.00 76.62 132 GLY A N 1
ATOM 1010 C CA . GLY A 1 132 ? 6.893 -3.863 -4.731 1.00 76.62 132 GLY A CA 1
ATOM 1011 C C . GLY A 1 132 ? 8.329 -3.938 -5.234 1.00 76.62 132 GLY A C 1
ATOM 1012 O O . GLY A 1 132 ? 9.031 -4.912 -4.950 1.00 76.62 132 GLY A O 1
ATOM 1013 N N . ALA A 1 133 ? 8.773 -2.934 -5.987 1.00 80.31 133 ALA A N 1
ATOM 1014 C CA . ALA A 1 133 ? 10.129 -2.905 -6.518 1.00 80.31 133 ALA A CA 1
ATOM 1015 C C . ALA A 1 133 ? 10.668 -1.480 -6.697 1.00 80.31 133 ALA A C 1
ATOM 1017 O O . ALA A 1 133 ? 9.917 -0.529 -6.913 1.00 80.31 133 ALA A O 1
ATOM 1018 N N . TYR A 1 134 ? 11.989 -1.329 -6.642 1.00 79.19 134 TYR A N 1
ATOM 1019 C CA . TYR A 1 134 ? 12.673 -0.086 -6.995 1.00 79.19 134 TYR A CA 1
ATOM 1020 C C . TYR A 1 134 ? 12.969 -0.039 -8.496 1.00 79.19 134 TYR A C 1
ATOM 1022 O O . TYR A 1 134 ? 13.634 -0.919 -9.025 1.00 79.19 134 TYR A O 1
ATOM 1030 N N . ASP A 1 135 ? 12.495 1.006 -9.167 1.00 79.50 135 ASP A N 1
ATOM 1031 C CA . ASP A 1 135 ? 12.841 1.386 -10.538 1.00 79.50 135 ASP A CA 1
ATOM 1032 C C . ASP A 1 135 ? 13.838 2.554 -10.458 1.00 79.50 135 ASP A C 1
ATOM 1034 O O . ASP A 1 135 ? 13.467 3.706 -10.188 1.00 79.50 135 ASP A O 1
ATOM 1038 N N . GLY A 1 136 ? 15.130 2.229 -10.556 1.00 73.50 136 GLY A N 1
ATOM 1039 C CA . GLY A 1 136 ? 16.210 3.133 -10.163 1.00 73.50 136 GLY A CA 1
ATOM 1040 C C . GLY A 1 136 ? 16.124 3.492 -8.674 1.00 73.50 136 GLY A C 1
ATOM 1041 O O . GLY A 1 136 ? 16.046 2.620 -7.815 1.00 73.50 136 GLY A O 1
ATOM 1042 N N . SER A 1 137 ? 16.107 4.788 -8.348 1.00 64.38 137 SER A N 1
ATOM 1043 C CA . SER A 1 137 ? 15.963 5.276 -6.964 1.00 64.38 137 SER A CA 1
ATOM 1044 C C . SER A 1 137 ? 14.510 5.370 -6.480 1.00 64.38 137 SER A C 1
ATOM 1046 O O . SER A 1 137 ? 14.260 5.719 -5.323 1.00 64.38 137 SER A O 1
ATOM 1048 N N . ARG A 1 138 ? 13.530 5.103 -7.354 1.00 57.06 138 ARG A N 1
ATOM 1049 C CA . ARG A 1 138 ? 12.106 5.291 -7.058 1.00 57.06 138 ARG A CA 1
ATOM 1050 C C . ARG A 1 138 ? 11.437 3.956 -6.771 1.00 57.06 138 ARG A C 1
ATOM 1052 O O . ARG A 1 138 ? 11.403 3.083 -7.629 1.00 57.06 138 ARG A O 1
ATOM 1059 N N . PHE A 1 139 ? 10.838 3.828 -5.592 1.00 66.25 139 PHE A N 1
ATOM 1060 C CA . PHE A 1 139 ? 9.975 2.693 -5.282 1.00 66.25 139 PHE A CA 1
ATOM 1061 C C . PHE A 1 139 ? 8.649 2.792 -6.045 1.00 66.25 139 PHE A C 1
ATOM 1063 O O . PHE A 1 139 ? 8.060 3.873 -6.128 1.00 66.25 139 PHE A O 1
ATOM 1070 N N . LYS A 1 140 ? 8.182 1.671 -6.591 1.00 76.69 140 LYS A N 1
ATOM 1071 C CA . LYS A 1 140 ? 6.919 1.539 -7.320 1.00 76.69 140 LYS A CA 1
ATOM 1072 C C . LYS A 1 140 ? 6.241 0.223 -6.958 1.00 76.69 140 LYS A C 1
ATOM 1074 O O . LYS A 1 140 ? 6.898 -0.755 -6.604 1.00 76.69 140 LYS A O 1
ATOM 1079 N N . THR A 1 141 ? 4.923 0.200 -7.102 1.00 79.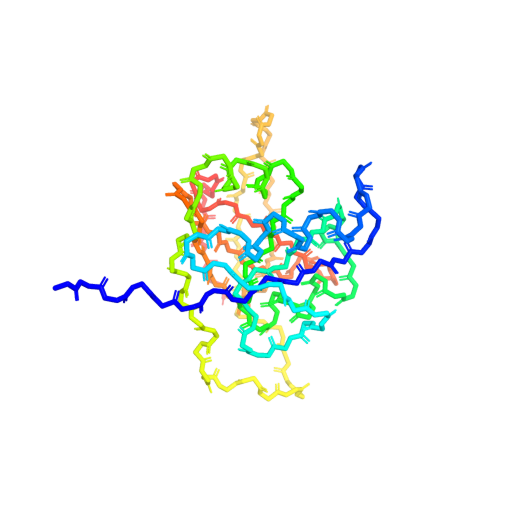38 141 THR A N 1
ATOM 1080 C CA . THR A 1 141 ? 4.135 -1.029 -7.072 1.00 79.38 141 THR A CA 1
ATOM 1081 C C . THR A 1 141 ? 3.618 -1.344 -8.471 1.00 79.38 141 THR A C 1
ATOM 1083 O O . THR A 1 141 ? 3.209 -0.457 -9.221 1.00 79.38 141 THR A O 1
ATOM 1086 N N . PHE A 1 142 ? 3.653 -2.621 -8.831 1.00 84.00 142 PHE A N 1
ATOM 1087 C CA . PHE A 1 142 ? 3.192 -3.134 -10.116 1.00 84.00 142 PHE A CA 1
ATOM 1088 C C . PHE A 1 142 ? 2.111 -4.170 -9.853 1.00 84.00 142 PHE A C 1
ATOM 1090 O O . PHE A 1 142 ? 2.332 -5.081 -9.057 1.00 84.00 142 PHE A O 1
ATOM 1097 N N . ARG A 1 143 ? 0.950 -4.057 -10.502 1.00 85.50 143 ARG A N 1
ATOM 1098 C CA . ARG A 1 143 ? -0.060 -5.117 -10.406 1.00 85.50 143 ARG A CA 1
ATOM 1099 C C . ARG A 1 143 ? 0.415 -6.338 -11.173 1.00 85.50 143 ARG A C 1
ATOM 1101 O O . ARG A 1 143 ? 0.762 -6.209 -12.343 1.00 85.50 143 ARG A O 1
ATOM 1108 N N . ALA A 1 144 ? 0.405 -7.503 -10.544 1.00 84.06 144 ALA A N 1
ATOM 1109 C CA . ALA A 1 144 ? 0.899 -8.731 -11.153 1.00 84.06 144 ALA A CA 1
ATOM 1110 C C . ALA A 1 144 ? 0.128 -9.096 -12.433 1.00 84.06 144 ALA A C 1
ATOM 1112 O O . ALA A 1 144 ? 0.735 -9.531 -13.403 1.00 84.06 144 ALA A O 1
ATOM 1113 N N . ASP A 1 145 ? -1.180 -8.820 -12.484 1.00 89.81 145 ASP A N 1
ATOM 1114 C CA . ASP A 1 145 ? -2.036 -9.079 -13.654 1.00 89.81 145 ASP A CA 1
ATOM 1115 C C . ASP A 1 145 ? -1.731 -8.187 -14.872 1.00 89.81 145 ASP A C 1
ATOM 1117 O O . ASP A 1 145 ? -2.199 -8.445 -15.979 1.00 89.81 145 ASP A O 1
ATOM 1121 N N . ARG A 1 146 ? -0.939 -7.132 -14.677 1.00 91.38 146 ARG A N 1
ATOM 1122 C CA . ARG A 1 146 ? -0.488 -6.200 -15.719 1.00 91.38 146 ARG A CA 1
ATOM 1123 C C . ARG A 1 146 ? 0.962 -6.426 -16.135 1.00 91.38 146 ARG A C 1
ATOM 1125 O O . ARG A 1 146 ? 1.476 -5.727 -17.014 1.00 91.38 146 ARG A O 1
ATOM 1132 N N . VAL A 1 147 ? 1.632 -7.384 -15.505 1.00 93.25 147 VAL A N 1
ATOM 1133 C CA . VAL A 1 147 ? 2.982 -7.792 -15.869 1.00 93.25 147 VAL A CA 1
ATOM 1134 C C . VAL A 1 147 ? 2.893 -8.761 -17.041 1.00 93.25 147 VAL A C 1
ATOM 1136 O O . VAL A 1 147 ? 2.246 -9.797 -16.964 1.00 93.25 147 VAL A O 1
ATOM 1139 N N . VAL A 1 148 ? 3.534 -8.393 -18.144 1.00 95.50 148 VAL A N 1
ATOM 1140 C CA . VAL A 1 148 ? 3.538 -9.155 -19.398 1.00 95.50 148 VAL A CA 1
ATOM 1141 C C . VAL A 1 148 ? 4.678 -10.165 -19.386 1.00 95.50 148 VAL A C 1
ATOM 1143 O O . VAL A 1 148 ? 4.480 -11.330 -19.708 1.00 95.50 148 VAL A O 1
ATOM 1146 N N . THR A 1 149 ? 5.866 -9.718 -18.979 1.00 93.62 149 THR A N 1
ATOM 1147 C CA . THR A 1 149 ? 7.023 -10.582 -18.737 1.00 93.62 149 THR A CA 1
ATOM 1148 C C . THR A 1 149 ? 7.720 -10.161 -17.454 1.00 93.62 149 THR A C 1
ATOM 1150 O O . THR A 1 149 ? 7.745 -8.976 -17.101 1.00 93.62 149 THR A O 1
ATOM 1153 N N . PHE A 1 150 ? 8.252 -11.149 -16.740 1.00 92.00 150 PHE A N 1
ATOM 1154 C CA . PHE A 1 150 ? 8.914 -10.960 -15.460 1.00 92.00 150 PHE A CA 1
ATOM 1155 C C . PHE A 1 150 ? 10.049 -11.961 -15.312 1.00 92.00 150 PHE A C 1
ATOM 1157 O O . PHE A 1 150 ? 9.839 -13.108 -14.919 1.00 92.00 150 PHE A O 1
ATOM 1164 N N . GLU A 1 151 ? 11.250 -11.519 -15.652 1.00 89.88 151 GLU A N 1
ATOM 1165 C CA . GLU A 1 151 ? 12.431 -12.372 -15.706 1.00 89.88 151 GLU A CA 1
ATOM 1166 C C . GLU A 1 151 ? 13.445 -11.891 -14.687 1.00 89.88 151 GLU A C 1
ATOM 1168 O O . GLU A 1 151 ? 13.742 -10.701 -14.597 1.00 89.88 151 GLU A O 1
ATOM 1173 N N . ARG A 1 152 ? 13.967 -12.820 -13.893 1.00 84.50 152 ARG A N 1
ATOM 1174 C CA . ARG A 1 152 ? 15.062 -12.519 -12.979 1.00 84.50 152 ARG A CA 1
ATOM 1175 C C . ARG A 1 152 ? 16.355 -12.378 -13.782 1.00 84.50 152 ARG A C 1
ATOM 1177 O O . ARG A 1 152 ? 16.624 -13.224 -14.631 1.00 84.50 152 ARG A O 1
ATOM 1184 N N . LEU A 1 153 ? 17.113 -11.321 -13.495 1.00 77.00 153 LEU A N 1
ATOM 1185 C CA . LEU A 1 153 ? 18.435 -11.062 -14.071 1.00 77.00 153 LEU A CA 1
ATOM 1186 C C . LEU A 1 153 ? 19.550 -11.674 -13.216 1.00 77.00 153 LEU A C 1
ATOM 1188 O O . LEU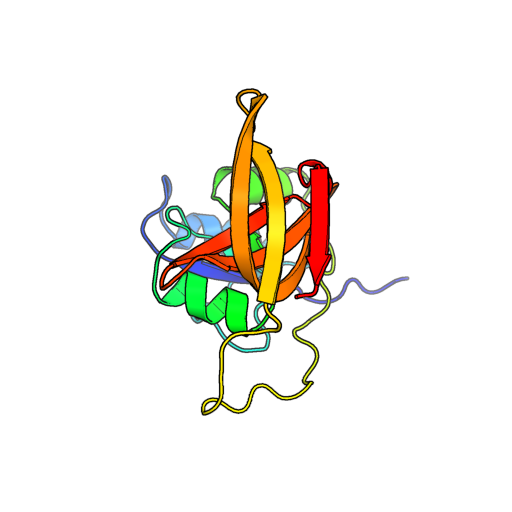 A 1 153 ? 19.363 -11.769 -11.976 1.00 77.00 153 LEU A O 1
#

Foldseek 3Di:
DDDDEAAEEEEDDDDPDDPVVLQVLQVQFPRGHYDHDDDLRHQEYEYQDCQDPRNVVCVLSLRHYHYPVVSVVCSVVRDDDDWPRRDPPDDPVDDDFAFWKFWWFQDPVGDIDTATWRWNDWTDDDPWIWTWTDRDPTIDIGTPVGTPDIGTD

pLDDT: mean 77.4, std 16.59, range [33.12, 96.88]

Organism: NCBI:txid474949

Radius of gyration: 16.15 Å; chains: 1; bounding box: 41×34×38 Å